Protein AF-A0A2S9GLX6-F1 (afdb_monomer_lite)

Structure (mmCIF, N/CA/C/O backbone):
data_AF-A0A2S9GLX6-F1
#
_entry.id   AF-A0A2S9GLX6-F1
#
loop_
_atom_site.group_PDB
_atom_site.id
_atom_site.type_symbol
_atom_site.label_atom_id
_atom_site.label_alt_id
_atom_site.label_comp_id
_atom_site.label_asym_id
_atom_site.label_entity_id
_atom_site.label_seq_id
_atom_site.pdbx_PDB_ins_code
_atom_site.Cartn_x
_atom_site.Cartn_y
_atom_site.Cartn_z
_atom_site.occupancy
_atom_site.B_iso_or_equiv
_atom_site.auth_seq_id
_atom_site.auth_comp_id
_atom_site.auth_asym_id
_atom_site.auth_atom_id
_atom_site.pdbx_PDB_model_num
ATOM 1 N N . ALA A 1 1 ? 38.148 -3.858 -42.826 1.00 63.47 1 ALA A N 1
ATOM 2 C CA . ALA A 1 1 ? 36.676 -3.726 -42.759 1.00 63.47 1 ALA A CA 1
ATOM 3 C C . ALA A 1 1 ? 36.069 -4.602 -41.655 1.00 63.47 1 ALA A C 1
ATOM 5 O O . ALA A 1 1 ? 35.312 -4.083 -40.847 1.00 63.47 1 ALA A O 1
ATOM 6 N N . GLU A 1 2 ? 36.444 -5.884 -41.545 1.00 67.19 2 GLU A N 1
ATOM 7 C CA . GLU A 1 2 ? 35.880 -6.817 -40.545 1.00 67.19 2 GLU A CA 1
ATOM 8 C C . GLU A 1 2 ? 36.094 -6.425 -39.071 1.00 67.19 2 GLU A C 1
ATOM 10 O O . GLU A 1 2 ? 35.187 -6.609 -38.265 1.00 67.19 2 GLU A O 1
ATOM 15 N N . GLN A 1 3 ? 37.244 -5.843 -38.698 1.00 66.06 3 GLN A N 1
ATOM 16 C CA . GLN A 1 3 ? 37.479 -5.400 -37.309 1.00 66.06 3 GLN A CA 1
ATOM 17 C C . GLN A 1 3 ? 36.542 -4.260 -36.875 1.00 66.06 3 GLN A C 1
ATOM 19 O O . GLN A 1 3 ? 36.102 -4.236 -35.728 1.00 66.06 3 GLN A O 1
ATOM 24 N N . VAL A 1 4 ? 36.192 -3.348 -37.788 1.00 67.81 4 VAL A N 1
ATOM 25 C CA . VAL A 1 4 ? 35.270 -2.231 -37.508 1.00 67.81 4 VAL A CA 1
ATOM 26 C C . VAL A 1 4 ? 33.835 -2.747 -37.371 1.00 67.81 4 VAL A C 1
ATOM 28 O O . VAL A 1 4 ? 33.139 -2.387 -36.425 1.00 67.81 4 VAL A O 1
ATOM 31 N N . LEU A 1 5 ? 33.426 -3.667 -38.252 1.00 66.12 5 LEU A N 1
ATOM 32 C CA . LEU A 1 5 ? 32.135 -4.363 -38.176 1.00 66.12 5 LEU A CA 1
ATOM 33 C C . LEU A 1 5 ? 31.977 -5.152 -36.866 1.00 66.12 5 LEU A C 1
ATOM 35 O O . LEU A 1 5 ? 30.944 -5.036 -36.208 1.00 66.12 5 LEU A O 1
ATOM 39 N N . ARG A 1 6 ? 33.014 -5.885 -36.434 1.00 66.19 6 ARG A N 1
ATOM 40 C CA . ARG A 1 6 ? 33.024 -6.571 -35.128 1.00 66.19 6 ARG A CA 1
ATOM 41 C C . ARG A 1 6 ? 32.929 -5.603 -33.949 1.00 66.19 6 ARG A C 1
ATOM 43 O O . ARG A 1 6 ? 32.213 -5.888 -32.994 1.00 66.19 6 ARG A O 1
ATOM 50 N N . GLY A 1 7 ? 33.623 -4.465 -34.012 1.00 73.44 7 GLY A N 1
ATOM 51 C CA . GLY A 1 7 ? 33.563 -3.436 -32.971 1.00 73.44 7 GLY A CA 1
ATOM 52 C C . GLY A 1 7 ? 32.162 -2.839 -32.813 1.00 73.44 7 GLY A C 1
ATOM 53 O O . GLY A 1 7 ? 31.665 -2.740 -31.694 1.00 73.44 7 GLY A O 1
ATOM 54 N N . HIS A 1 8 ? 31.496 -2.512 -33.924 1.00 72.31 8 HIS A N 1
ATOM 55 C CA . HIS A 1 8 ? 30.124 -1.990 -33.921 1.00 72.31 8 HIS A CA 1
ATOM 56 C C . HIS A 1 8 ? 29.113 -3.015 -33.392 1.00 72.31 8 HIS A C 1
ATOM 58 O O . HIS A 1 8 ? 28.242 -2.658 -32.603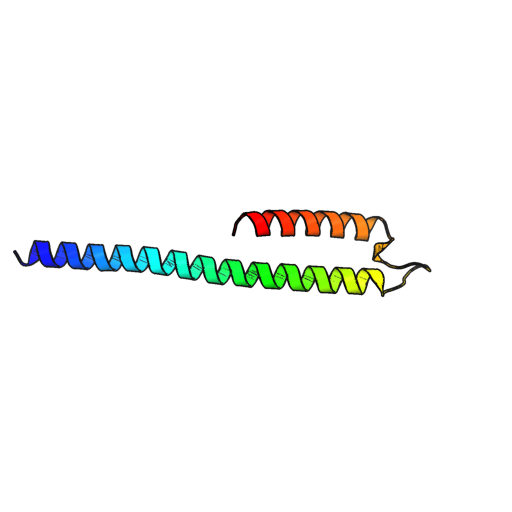 1.00 72.31 8 HIS A O 1
ATOM 64 N N . PHE A 1 9 ? 29.260 -4.288 -33.769 1.00 70.50 9 PHE A N 1
ATOM 65 C CA . PHE A 1 9 ? 28.411 -5.366 -33.259 1.00 70.50 9 PHE A CA 1
ATOM 66 C C . PHE A 1 9 ? 28.528 -5.506 -31.733 1.00 70.50 9 PHE A C 1
ATOM 68 O O . PHE A 1 9 ? 27.523 -5.555 -31.030 1.00 70.50 9 PHE A O 1
ATOM 75 N N . HIS A 1 10 ? 29.751 -5.466 -31.199 1.00 72.75 10 HIS A N 1
ATOM 76 C CA . HIS A 1 10 ? 29.984 -5.614 -29.762 1.00 72.75 10 HIS A CA 1
ATOM 77 C C . HIS A 1 10 ? 29.558 -4.380 -28.943 1.00 72.75 10 HIS A C 1
ATOM 79 O O . HIS A 1 10 ? 29.136 -4.498 -27.792 1.00 72.75 10 HIS A O 1
ATOM 85 N N . VAL A 1 11 ? 29.638 -3.180 -29.529 1.00 75.31 11 VAL A N 1
ATOM 86 C CA . VAL A 1 11 ? 29.030 -1.968 -28.954 1.00 75.31 11 VAL A CA 1
ATOM 87 C C . VAL A 1 11 ? 27.507 -2.106 -28.909 1.00 75.31 11 VAL A C 1
ATOM 89 O O . VAL A 1 11 ? 26.925 -1.812 -27.869 1.00 75.31 11 VAL A O 1
ATOM 92 N N . GLY A 1 12 ? 26.888 -2.635 -29.969 1.00 75.44 12 GLY A N 1
ATOM 93 C CA . GLY A 1 12 ? 25.456 -2.928 -30.018 1.00 75.44 12 GLY A CA 1
ATOM 94 C C . GLY A 1 12 ? 25.010 -3.902 -28.928 1.00 75.44 12 GLY A C 1
ATOM 95 O O . GLY A 1 12 ? 24.066 -3.596 -28.210 1.00 75.44 12 GLY A O 1
ATOM 96 N N . GLU A 1 13 ? 25.722 -5.015 -28.724 1.00 77.44 13 GLU A N 1
ATOM 97 C CA . GLU A 1 13 ? 25.397 -5.981 -27.659 1.00 77.44 13 GLU A CA 1
ATOM 98 C C . GLU A 1 13 ? 25.526 -5.388 -26.252 1.00 77.44 13 GLU A C 1
ATOM 100 O O . GLU A 1 13 ? 24.671 -5.623 -25.399 1.00 77.44 13 GLU A O 1
ATOM 105 N N . ARG A 1 14 ? 26.560 -4.577 -25.997 1.00 78.00 14 ARG A N 1
ATOM 106 C CA . ARG A 1 14 ? 26.720 -3.913 -24.692 1.00 78.00 14 ARG A CA 1
ATOM 107 C C . ARG A 1 14 ? 25.677 -2.824 -24.461 1.00 78.00 14 ARG A C 1
ATOM 109 O O . ARG A 1 14 ? 25.200 -2.681 -23.339 1.00 78.00 14 ARG A O 1
ATOM 116 N N . GLN A 1 15 ? 25.315 -2.072 -25.499 1.00 77.12 15 GLN A N 1
ATOM 117 C CA . GLN A 1 15 ? 24.273 -1.049 -25.415 1.00 77.12 15 GLN A CA 1
ATOM 118 C C . GLN A 1 15 ? 22.888 -1.675 -25.222 1.00 77.12 15 GLN A C 1
ATOM 120 O O . GLN A 1 15 ? 22.169 -1.260 -24.318 1.00 77.12 15 GLN A O 1
ATOM 125 N N . PHE A 1 16 ? 22.541 -2.716 -25.985 1.00 78.75 16 PHE A N 1
ATOM 126 C CA . PHE A 1 16 ? 21.282 -3.447 -25.809 1.00 78.75 16 PHE A CA 1
ATOM 127 C C . PHE A 1 16 ? 21.208 -4.136 -24.449 1.00 78.75 16 PHE A C 1
ATOM 129 O O . PHE A 1 16 ? 20.185 -4.045 -23.782 1.00 78.75 16 PHE A O 1
ATOM 136 N N . GLY A 1 17 ? 22.296 -4.775 -24.012 1.00 82.75 17 GLY A N 1
ATOM 137 C CA . GLY A 1 17 ? 22.370 -5.388 -22.689 1.00 82.75 17 GLY A CA 1
ATOM 138 C C . GLY A 1 17 ? 22.174 -4.370 -21.566 1.00 82.75 17 GLY A C 1
ATOM 139 O O . GLY A 1 17 ? 21.460 -4.658 -20.616 1.00 82.75 17 GLY A O 1
ATOM 140 N N . GLY A 1 18 ? 22.748 -3.168 -21.686 1.00 82.19 18 GLY A N 1
ATOM 141 C CA . GLY A 1 18 ? 22.541 -2.083 -20.723 1.00 82.19 18 GLY A CA 1
ATOM 142 C C . GLY A 1 18 ? 21.090 -1.600 -20.666 1.00 82.19 18 GLY A C 1
ATOM 143 O O . GLY A 1 18 ? 20.538 -1.485 -19.577 1.00 82.19 18 GLY A O 1
ATOM 144 N N . VAL A 1 19 ? 20.461 -1.376 -21.824 1.00 82.31 19 VAL A N 1
ATOM 145 C CA . VAL A 1 19 ? 19.050 -0.956 -21.910 1.00 82.31 19 VAL A CA 1
ATOM 146 C C . VAL A 1 19 ? 18.124 -2.030 -21.340 1.00 82.31 19 VAL A C 1
ATOM 148 O O . VAL A 1 19 ? 17.325 -1.738 -20.461 1.00 82.31 19 VAL A O 1
ATOM 151 N N . LEU A 1 20 ? 18.283 -3.285 -21.766 1.00 81.31 20 LEU A N 1
ATOM 152 C CA . LEU A 1 20 ? 17.477 -4.405 -21.270 1.00 81.31 20 LEU A CA 1
ATOM 153 C C . 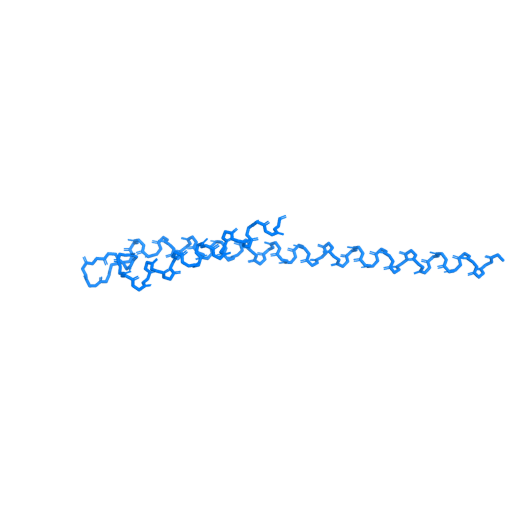LEU A 1 20 ? 17.619 -4.603 -19.759 1.00 81.31 20 LEU A C 1
ATOM 155 O O . LEU A 1 20 ? 16.667 -5.025 -19.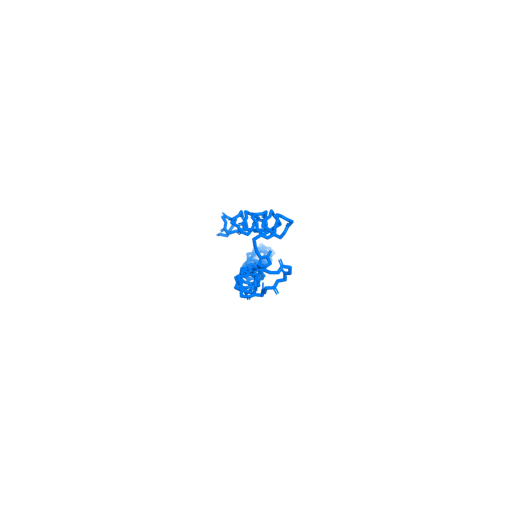109 1.00 81.31 20 LEU A O 1
ATOM 159 N N . ARG A 1 21 ? 18.794 -4.299 -19.195 1.00 81.25 21 ARG A N 1
ATOM 160 C CA . ARG A 1 21 ? 19.016 -4.405 -17.752 1.00 81.25 21 ARG A CA 1
ATOM 161 C C . ARG A 1 21 ? 18.286 -3.314 -16.977 1.00 81.25 21 ARG A C 1
ATOM 163 O O . ARG A 1 21 ? 17.660 -3.631 -15.980 1.00 81.25 21 ARG A O 1
ATOM 170 N N . VAL A 1 22 ? 18.292 -2.075 -17.473 1.00 83.12 22 VAL A N 1
ATOM 171 C CA . VAL A 1 22 ? 17.509 -0.982 -16.871 1.00 83.12 22 VAL A CA 1
ATOM 172 C C . VAL A 1 22 ? 16.011 -1.290 -16.924 1.00 83.12 22 VAL A C 1
ATOM 174 O O . VAL A 1 22 ? 15.327 -1.123 -15.923 1.00 83.12 22 VAL A O 1
ATOM 177 N N . GLU A 1 23 ? 15.503 -1.798 -18.049 1.00 80.31 23 GLU A N 1
ATOM 178 C CA . GLU A 1 23 ? 14.090 -2.189 -18.171 1.00 80.31 23 GLU A CA 1
ATOM 179 C C . GLU A 1 23 ? 13.711 -3.316 -17.194 1.00 80.31 23 GLU A C 1
ATOM 181 O O . GLU A 1 23 ? 12.658 -3.264 -16.562 1.00 80.31 23 GLU A O 1
ATOM 186 N N . ALA A 1 24 ? 14.577 -4.322 -17.023 1.00 82.12 24 ALA A N 1
ATOM 187 C CA . ALA A 1 24 ? 14.360 -5.388 -16.045 1.00 82.12 24 ALA A CA 1
ATOM 188 C C . ALA A 1 24 ? 14.352 -4.862 -14.597 1.00 82.12 24 ALA A C 1
ATOM 190 O O . ALA A 1 24 ? 13.446 -5.207 -13.836 1.00 82.12 24 ALA A O 1
ATOM 191 N N . ASP A 1 25 ? 15.304 -3.991 -14.242 1.00 85.75 25 ASP A N 1
ATOM 192 C CA . ASP A 1 25 ? 15.389 -3.377 -12.911 1.0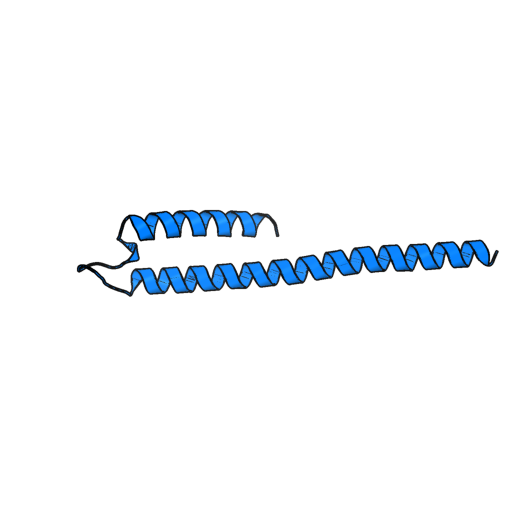0 85.75 25 ASP A CA 1
ATOM 193 C C . ASP A 1 25 ? 14.137 -2.524 -12.612 1.00 85.75 25 ASP A C 1
ATOM 195 O O . ASP A 1 25 ? 13.606 -2.555 -11.500 1.00 85.75 25 ASP A O 1
ATOM 199 N N . LEU A 1 26 ? 13.616 -1.799 -13.612 1.00 83.88 26 LEU A N 1
ATOM 200 C CA . LEU A 1 26 ? 12.386 -1.007 -13.491 1.00 83.88 26 LEU A CA 1
ATOM 201 C C . LEU A 1 26 ? 11.152 -1.881 -13.234 1.00 83.88 26 LEU A C 1
ATOM 203 O O . LEU A 1 26 ? 10.317 -1.531 -12.400 1.00 83.88 26 LEU A O 1
ATOM 207 N N . VAL A 1 27 ? 11.035 -3.022 -13.918 1.00 85.88 27 VAL A N 1
ATOM 208 C CA . VAL A 1 27 ? 9.913 -3.956 -13.725 1.00 85.88 27 VAL A CA 1
ATOM 209 C C . VAL A 1 27 ? 9.952 -4.591 -12.335 1.00 85.88 27 VAL A C 1
ATOM 211 O O . VAL A 1 27 ? 8.914 -4.684 -11.676 1.00 85.88 27 VAL A O 1
ATOM 214 N N . GLU A 1 28 ? 11.130 -5.003 -11.864 1.00 87.75 28 GLU A N 1
ATOM 215 C CA . GLU A 1 28 ? 11.290 -5.563 -10.518 1.00 87.75 28 GLU A CA 1
ATOM 216 C C . GLU A 1 28 ? 10.956 -4.522 -9.439 1.00 87.75 28 GLU A C 1
ATOM 218 O O . GLU A 1 28 ? 10.217 -4.809 -8.493 1.00 87.75 28 GLU A O 1
ATOM 223 N N . PHE A 1 29 ? 11.419 -3.284 -9.626 1.00 85.75 29 PHE A N 1
ATOM 224 C CA . PHE A 1 29 ? 11.124 -2.173 -8.727 1.00 85.75 29 PHE A CA 1
ATOM 225 C C . PHE A 1 29 ? 9.625 -1.839 -8.673 1.00 85.75 29 PHE A C 1
ATOM 227 O O . PHE A 1 29 ? 9.061 -1.701 -7.584 1.00 85.75 29 PHE A O 1
ATOM 234 N N . ALA A 1 30 ? 8.955 -1.766 -9.827 1.00 86.31 30 ALA A N 1
ATOM 235 C CA . ALA A 1 30 ? 7.518 -1.503 -9.900 1.00 86.31 30 ALA A CA 1
ATOM 236 C C . ALA A 1 30 ? 6.696 -2.592 -9.188 1.00 86.31 30 ALA A C 1
ATOM 238 O O . ALA A 1 30 ? 5.776 -2.282 -8.429 1.00 86.31 30 ALA A O 1
ATOM 239 N N . ALA A 1 31 ? 7.058 -3.867 -9.367 1.00 87.25 31 ALA A N 1
ATOM 240 C CA . ALA A 1 31 ? 6.389 -4.978 -8.694 1.00 87.25 31 ALA A CA 1
ATOM 241 C C . ALA A 1 31 ? 6.569 -4.927 -7.168 1.00 87.25 31 ALA A C 1
ATOM 243 O O . ALA A 1 31 ? 5.604 -5.108 -6.423 1.00 87.25 31 ALA A O 1
ATOM 244 N N . ALA A 1 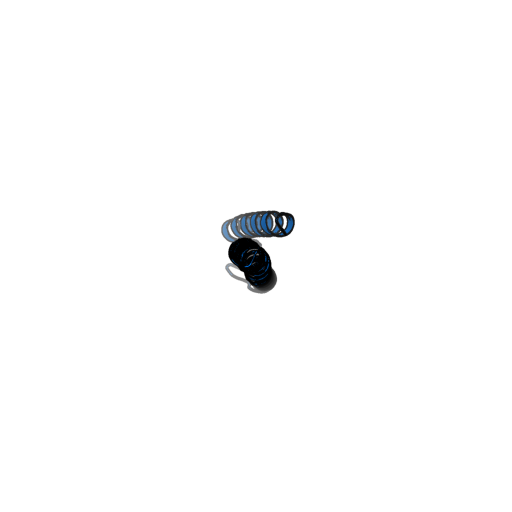32 ? 7.782 -4.636 -6.689 1.00 86.81 32 ALA A N 1
ATOM 245 C CA . ALA A 1 32 ? 8.039 -4.464 -5.262 1.00 86.81 32 ALA A CA 1
ATOM 246 C C . ALA A 1 32 ? 7.172 -3.337 -4.668 1.00 86.81 32 ALA A C 1
ATOM 248 O O . ALA A 1 32 ? 6.577 -3.501 -3.600 1.00 86.81 32 ALA A O 1
ATOM 249 N N . PHE A 1 33 ? 7.030 -2.221 -5.384 1.00 87.19 33 PHE A N 1
ATOM 250 C CA . PHE A 1 33 ? 6.223 -1.093 -4.934 1.00 87.19 33 PHE A CA 1
ATOM 251 C C . PHE A 1 33 ? 4.720 -1.404 -4.841 1.00 87.19 33 PHE A C 1
ATOM 253 O O . PHE A 1 33 ? 4.086 -1.072 -3.836 1.00 87.19 33 PHE A O 1
ATOM 260 N N . GLU A 1 34 ? 4.162 -2.080 -5.846 1.00 88.56 34 GLU A N 1
ATOM 261 C CA . GLU A 1 34 ? 2.770 -2.555 -5.832 1.00 88.56 34 GLU A CA 1
ATOM 262 C C . GLU A 1 34 ? 2.493 -3.434 -4.602 1.00 88.56 34 GLU A C 1
ATOM 264 O O . GLU A 1 34 ? 1.505 -3.236 -3.891 1.00 88.56 34 GLU A O 1
ATOM 269 N N . THR A 1 35 ? 3.407 -4.358 -4.274 1.00 89.19 35 THR A N 1
ATOM 270 C CA . THR A 1 35 ? 3.233 -5.217 -3.090 1.00 89.19 35 THR A CA 1
ATOM 271 C C . THR A 1 35 ? 3.258 -4.435 -1.777 1.00 89.19 35 THR A C 1
ATOM 273 O O . THR A 1 35 ? 2.480 -4.738 -0.871 1.00 89.19 35 THR A O 1
ATOM 276 N N . LEU A 1 36 ? 4.096 -3.397 -1.676 1.00 89.12 36 LEU A N 1
ATOM 277 C CA . LEU A 1 36 ? 4.166 -2.533 -0.496 1.00 89.12 36 LEU A CA 1
ATOM 278 C C . LEU A 1 36 ? 2.865 -1.740 -0.316 1.00 89.12 36 LEU A C 1
ATOM 280 O O . LEU A 1 36 ? 2.357 -1.639 0.802 1.00 89.12 36 LEU A O 1
ATOM 284 N N . HIS A 1 37 ? 2.290 -1.239 -1.412 1.00 88.75 37 HIS A N 1
ATOM 285 C CA . HIS A 1 37 ? 0.993 -0.563 -1.395 1.00 88.75 37 HIS A CA 1
ATOM 286 C C . HIS A 1 37 ? -0.138 -1.487 -0.949 1.00 88.75 37 HIS A C 1
ATOM 288 O O . HIS A 1 37 ? -0.877 -1.141 -0.029 1.00 88.75 37 HIS A O 1
ATOM 294 N N . SER A 1 38 ? -0.227 -2.680 -1.541 1.00 92.31 38 SER A N 1
ATOM 295 C CA . SER A 1 38 ? -1.245 -3.664 -1.165 1.00 92.31 38 SER A CA 1
ATOM 296 C C . SER A 1 38 ? -1.148 -4.028 0.319 1.00 92.31 38 SER A C 1
ATOM 298 O O . SER A 1 38 ? -2.157 -4.056 1.019 1.00 92.31 38 SER A O 1
ATOM 300 N N . ALA A 1 39 ? 0.067 -4.250 0.829 1.00 92.19 39 ALA A N 1
ATOM 301 C CA . ALA A 1 39 ? 0.277 -4.570 2.237 1.00 92.19 39 ALA A CA 1
ATOM 302 C C . ALA A 1 39 ? -0.119 -3.411 3.170 1.00 92.19 39 ALA A C 1
ATOM 304 O O . ALA A 1 39 ? -0.662 -3.643 4.256 1.00 92.19 39 ALA A O 1
ATOM 305 N N . LEU A 1 40 ? 0.139 -2.161 2.768 1.00 92.12 40 LEU A N 1
ATOM 306 C CA . LEU A 1 40 ? -0.267 -0.986 3.536 1.00 92.12 40 LEU A CA 1
ATOM 307 C C . LEU A 1 40 ? -1.795 -0.845 3.579 1.00 92.12 40 LEU A C 1
ATOM 309 O O . LEU A 1 40 ? -2.341 -0.580 4.651 1.00 92.12 40 LEU A O 1
ATOM 313 N N . ASP A 1 41 ? -2.482 -1.072 2.460 1.00 93.25 41 ASP A N 1
ATOM 314 C CA . ASP A 1 41 ? -3.946 -1.028 2.385 1.00 93.25 41 ASP A CA 1
ATOM 315 C C . ASP A 1 41 ? -4.594 -2.102 3.268 1.00 93.25 41 ASP A C 1
ATOM 317 O O . ASP A 1 41 ? -5.475 -1.792 4.081 1.00 93.25 41 ASP A O 1
ATOM 321 N N . ASP A 1 42 ? -4.090 -3.336 3.208 1.00 95.19 42 ASP A N 1
ATOM 322 C CA . ASP A 1 42 ? -4.525 -4.430 4.082 1.00 95.19 42 ASP A CA 1
ATOM 323 C C . ASP A 1 42 ? -4.304 -4.081 5.561 1.00 95.19 42 ASP A C 1
ATOM 325 O O . ASP A 1 42 ? -5.170 -4.295 6.418 1.00 95.19 42 ASP A O 1
ATOM 329 N N . THR A 1 43 ? -3.159 -3.471 5.873 1.00 93.69 43 THR A N 1
ATOM 330 C CA . THR A 1 43 ? -2.827 -3.039 7.235 1.00 93.69 43 THR A CA 1
ATOM 331 C C . THR A 1 43 ? -3.760 -1.927 7.713 1.00 93.69 43 THR A C 1
ATOM 333 O O . THR A 1 43 ? -4.212 -1.953 8.861 1.00 93.69 43 THR A O 1
ATOM 336 N N . LEU A 1 44 ? -4.089 -0.958 6.856 1.00 92.75 44 LEU A N 1
ATOM 337 C CA . LEU A 1 44 ? -5.039 0.108 7.168 1.00 92.75 44 LEU A CA 1
ATOM 338 C C . LEU A 1 44 ? -6.436 -0.454 7.428 1.00 92.75 44 LEU A C 1
ATOM 340 O O . LEU A 1 44 ? -7.109 -0.004 8.362 1.00 92.75 44 LEU A O 1
ATOM 344 N N . GLN A 1 45 ? -6.867 -1.436 6.638 1.00 94.12 45 GLN A N 1
ATOM 345 C CA . GLN A 1 45 ? -8.145 -2.105 6.840 1.00 94.12 45 GLN A CA 1
ATOM 346 C C . GLN A 1 45 ? -8.166 -2.850 8.178 1.00 94.12 45 GLN A C 1
ATOM 348 O O . GLN A 1 45 ? -9.034 -2.596 9.018 1.00 94.12 45 GLN A O 1
ATOM 353 N N . TYR A 1 46 ? -7.146 -3.668 8.444 1.00 93.69 46 TYR A N 1
ATOM 354 C CA . TYR A 1 46 ? -7.002 -4.366 9.718 1.00 93.69 46 TYR A CA 1
ATOM 355 C C . TYR A 1 46 ? -6.971 -3.392 10.904 1.00 93.69 46 TYR A C 1
ATOM 357 O O . TYR A 1 46 ? -7.616 -3.625 11.930 1.00 93.69 46 TYR A O 1
ATOM 365 N N . ALA A 1 47 ? -6.281 -2.257 10.767 1.00 92.25 47 ALA A N 1
ATOM 366 C CA . ALA A 1 47 ? -6.178 -1.260 11.823 1.00 92.25 47 ALA A CA 1
ATOM 367 C C . ALA A 1 47 ? -7.517 -0.586 12.165 1.00 92.25 47 ALA A C 1
ATOM 369 O O . ALA A 1 47 ? -7.734 -0.186 13.317 1.00 92.25 47 ALA A O 1
ATOM 370 N N . LYS A 1 48 ? -8.418 -0.464 11.185 1.00 90.56 48 LYS A N 1
ATOM 371 C CA . LYS A 1 48 ? -9.775 0.072 11.372 1.00 90.56 48 LYS A CA 1
ATOM 372 C C . LYS A 1 48 ? -10.708 -0.950 12.019 1.00 90.56 48 LYS A C 1
ATOM 374 O O . LYS A 1 48 ? -11.507 -0.586 12.881 1.00 90.56 48 LYS A O 1
ATOM 379 N N . GLU A 1 49 ? -10.607 -2.214 11.624 1.00 92.75 49 GLU A N 1
ATOM 380 C CA . GLU A 1 49 ? -11.516 -3.273 12.073 1.00 92.75 49 GLU A CA 1
ATOM 381 C C . GLU A 1 49 ? -11.135 -3.843 13.443 1.00 92.75 49 GLU A C 1
ATOM 383 O O . GLU A 1 49 ? -11.993 -4.091 14.299 1.00 92.75 49 GLU A O 1
ATOM 388 N N . ARG A 1 50 ? -9.835 -4.025 13.696 1.00 93.19 50 ARG A N 1
ATOM 389 C CA . ARG A 1 50 ? -9.338 -4.627 14.931 1.00 93.19 50 ARG A CA 1
ATOM 390 C C . ARG A 1 50 ? -9.505 -3.662 16.101 1.00 93.19 50 ARG A C 1
ATOM 392 O O . ARG A 1 50 ? -8.916 -2.586 16.127 1.00 93.19 50 ARG A O 1
ATOM 399 N N . LYS A 1 51 ? -10.242 -4.085 17.134 1.00 91.44 51 LYS A N 1
ATOM 400 C CA . LYS A 1 51 ? -10.450 -3.299 18.366 1.00 91.44 51 LYS A CA 1
ATOM 401 C C . LYS A 1 51 ? -9.628 -3.811 19.545 1.00 91.44 51 LYS A C 1
ATOM 403 O O . LYS A 1 51 ? -9.855 -4.927 19.999 1.00 91.44 51 LYS A O 1
ATOM 408 N N . ALA A 1 52 ? -8.733 -2.999 20.095 1.00 88.31 52 ALA A N 1
ATOM 409 C CA . ALA A 1 52 ? -8.031 -3.283 21.349 1.00 88.31 52 ALA A CA 1
ATOM 410 C C . ALA A 1 52 ? -8.223 -2.114 22.321 1.00 88.31 52 ALA A C 1
ATOM 412 O O . ALA A 1 52 ? -8.393 -0.974 21.897 1.00 88.31 52 ALA A O 1
ATOM 413 N N . PHE A 1 53 ? -8.231 -2.388 23.629 1.00 87.31 53 PHE A N 1
ATOM 414 C CA . PHE A 1 53 ? -8.447 -1.350 24.651 1.00 87.31 53 PHE A CA 1
ATOM 415 C C . PHE A 1 53 ? -9.736 -0.531 24.422 1.00 87.31 53 PHE A C 1
ATOM 417 O O . PHE A 1 53 ? -9.762 0.683 24.600 1.00 87.31 53 PHE A O 1
ATOM 424 N N . GLY A 1 54 ? -10.802 -1.198 23.963 1.00 88.62 54 GLY A N 1
ATOM 425 C CA . GLY A 1 54 ? -12.120 -0.591 23.741 1.00 88.62 54 GLY A CA 1
ATOM 426 C C . GLY A 1 54 ? -12.270 0.258 22.471 1.00 88.62 54 GLY A C 1
ATOM 427 O O . GLY A 1 54 ? -13.363 0.759 22.222 1.00 88.62 54 GLY A O 1
ATOM 428 N N . ARG A 1 55 ? -11.228 0.405 21.639 1.00 88.31 55 ARG A N 1
ATOM 429 C CA . ARG A 1 55 ? -11.251 1.235 20.417 1.00 88.31 55 ARG A CA 1
ATOM 430 C C . ARG A 1 55 ? -10.503 0.581 19.245 1.00 88.31 55 ARG A C 1
ATOM 432 O O . ARG A 1 55 ? -9.714 -0.333 19.474 1.00 88.31 55 ARG A O 1
ATOM 439 N N . PRO A 1 56 ? -10.729 1.008 17.989 1.00 90.38 56 PRO A N 1
ATOM 440 C CA . PRO A 1 56 ? -9.935 0.547 16.848 1.00 90.38 56 PRO A CA 1
ATOM 441 C C . PRO A 1 56 ? -8.440 0.777 17.071 1.00 90.38 56 PRO A C 1
ATOM 443 O O . PRO A 1 56 ? -8.056 1.837 17.575 1.00 90.38 56 PRO A O 1
ATOM 446 N N . ILE A 1 57 ? -7.581 -0.164 16.686 1.00 91.75 57 ILE A N 1
ATOM 447 C CA . ILE A 1 57 ? -6.139 -0.018 16.913 1.00 91.75 57 ILE A CA 1
ATOM 448 C C . ILE A 1 57 ? -5.550 1.164 16.137 1.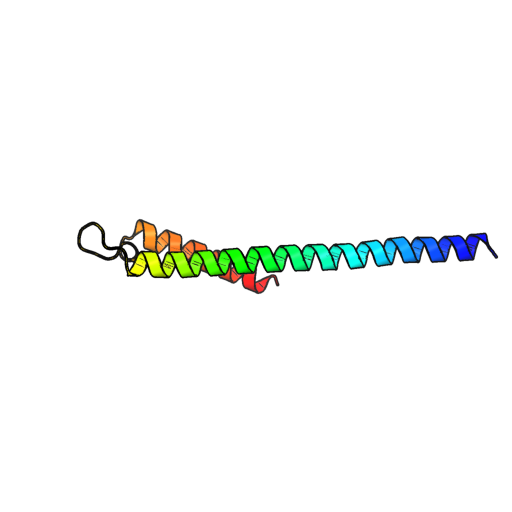00 91.75 57 ILE A C 1
ATOM 450 O O . ILE A 1 57 ? -4.675 1.840 16.664 1.00 91.75 57 ILE A O 1
ATOM 454 N N . GLY A 1 58 ? -6.106 1.504 14.971 1.00 86.56 58 GLY A N 1
ATOM 455 C CA . GLY A 1 58 ? -5.726 2.690 14.199 1.00 86.56 58 GLY A CA 1
ATOM 456 C C . GLY A 1 58 ? -6.037 4.025 14.890 1.00 86.56 58 GLY A C 1
ATOM 457 O O . GLY A 1 58 ? -5.526 5.062 14.483 1.00 86.56 58 GLY A O 1
ATOM 458 N N . SER A 1 59 ? -6.845 4.023 15.958 1.00 86.94 59 SER A N 1
ATOM 459 C CA . SER A 1 59 ? -7.083 5.216 16.788 1.00 86.94 59 SER A CA 1
ATOM 460 C C . SER A 1 59 ? -6.038 5.404 17.896 1.00 86.94 59 SER A C 1
ATOM 462 O O . SER A 1 59 ? -6.004 6.450 18.548 1.00 86.94 59 SER A O 1
ATOM 464 N N . GLN A 1 60 ? -5.182 4.403 18.124 1.00 90.00 60 GLN A N 1
ATOM 465 C CA . GLN A 1 60 ? -4.063 4.510 19.052 1.00 90.00 60 GLN A CA 1
ATOM 466 C C . GLN A 1 60 ? -2.973 5.394 18.434 1.00 90.00 60 GLN A C 1
ATOM 468 O O . GLN A 1 60 ? -2.648 5.263 17.256 1.00 90.00 60 GLN A O 1
ATOM 473 N N . GLN A 1 61 ? -2.412 6.314 19.224 1.00 86.00 61 GLN A N 1
ATOM 474 C CA . GLN A 1 61 ? -1.458 7.316 18.732 1.00 86.00 61 GLN A CA 1
ATOM 475 C C . GLN A 1 61 ? -0.223 6.682 18.075 1.00 86.00 61 GLN A C 1
ATOM 477 O O . GLN A 1 61 ? 0.193 7.150 17.021 1.00 86.00 61 GLN A O 1
ATOM 482 N N . ASN A 1 62 ? 0.317 5.612 18.670 1.00 87.75 62 ASN A N 1
ATOM 483 C CA . ASN A 1 62 ? 1.470 4.872 18.151 1.00 87.75 62 ASN A CA 1
ATOM 484 C C . ASN A 1 62 ? 1.221 4.336 16.732 1.00 87.75 62 ASN A C 1
ATOM 486 O O . ASN A 1 62 ? 1.975 4.637 15.814 1.00 87.75 62 ASN A O 1
ATOM 490 N N . SER A 1 63 ? 0.127 3.600 16.538 1.00 87.88 63 SER A N 1
ATOM 491 C CA . SER A 1 63 ? -0.246 3.009 15.259 1.00 87.88 63 SER A CA 1
ATOM 492 C C . SER A 1 63 ? -0.607 4.083 14.242 1.00 87.88 63 SER A C 1
ATOM 494 O O . SER A 1 63 ? -0.212 3.978 13.090 1.00 87.88 63 SER A O 1
ATOM 496 N N . ARG A 1 64 ? -1.307 5.148 14.651 1.00 89.75 64 ARG A N 1
ATOM 497 C CA . ARG A 1 64 ? -1.681 6.241 13.744 1.00 89.75 64 ARG A CA 1
ATOM 498 C C . ARG A 1 64 ? -0.468 7.001 13.209 1.00 89.75 64 ARG A C 1
ATOM 500 O O . ARG A 1 64 ? -0.475 7.376 12.044 1.00 89.75 64 ARG A O 1
ATOM 507 N N . PHE A 1 65 ? 0.539 7.246 14.048 1.00 92.75 65 PHE A N 1
ATOM 508 C CA . PHE A 1 65 ? 1.751 7.950 13.627 1.00 92.75 65 PHE A CA 1
ATOM 509 C C . PHE A 1 65 ? 2.569 7.095 12.654 1.00 92.75 65 PHE A C 1
ATOM 511 O O . PHE A 1 65 ? 2.910 7.567 11.577 1.00 92.75 65 PHE A O 1
ATOM 518 N N . LEU A 1 66 ? 2.763 5.812 12.981 1.00 92.19 66 LEU A N 1
ATOM 519 C CA . LEU A 1 66 ? 3.473 4.871 12.115 1.00 92.19 66 LEU A CA 1
ATOM 520 C C . LEU A 1 66 ? 2.775 4.687 10.757 1.00 92.19 66 LEU A C 1
ATOM 522 O O . LEU A 1 66 ? 3.422 4.708 9.719 1.00 92.19 66 LEU A O 1
ATOM 526 N N . LEU A 1 67 ? 1.444 4.555 10.741 1.00 92.06 67 LEU A N 1
ATOM 527 C CA . LEU A 1 67 ? 0.681 4.434 9.492 1.00 92.06 67 LEU A CA 1
ATOM 528 C C . LEU A 1 67 ? 0.758 5.706 8.633 1.00 92.06 67 LEU A C 1
ATOM 530 O O . LEU A 1 67 ? 0.757 5.612 7.409 1.00 92.06 67 LEU A O 1
ATOM 534 N N . ALA A 1 68 ? 0.829 6.887 9.253 1.00 92.31 68 ALA A N 1
ATOM 535 C CA . ALA A 1 68 ? 0.991 8.148 8.531 1.00 92.31 68 ALA A CA 1
ATOM 536 C C . ALA A 1 68 ? 2.394 8.286 7.911 1.00 92.31 68 ALA A C 1
ATOM 538 O O . ALA A 1 68 ? 2.521 8.763 6.782 1.00 92.31 68 ALA A O 1
ATOM 539 N N . GLU A 1 69 ? 3.430 7.837 8.622 1.00 92.62 69 GLU A N 1
ATOM 540 C CA . GLU A 1 69 ? 4.809 7.784 8.126 1.00 92.62 69 GLU A CA 1
ATOM 541 C C . GLU A 1 69 ? 4.919 6.830 6.931 1.00 92.62 69 GLU A C 1
ATOM 543 O O . GLU A 1 69 ? 5.286 7.262 5.840 1.00 92.62 69 GLU A O 1
ATOM 548 N N . LEU A 1 70 ? 4.440 5.589 7.083 1.00 91.75 70 LEU A N 1
ATOM 549 C CA . LEU A 1 70 ? 4.412 4.591 6.008 1.00 91.75 70 LEU A CA 1
ATOM 550 C C . LEU A 1 70 ? 3.606 5.058 4.787 1.00 91.75 70 LEU A C 1
ATOM 552 O O . LEU A 1 70 ? 4.022 4.846 3.652 1.00 91.75 70 LEU A O 1
ATOM 556 N N . SER A 1 71 ? 2.473 5.739 4.992 1.00 90.94 71 SER A N 1
ATOM 557 C CA . SER A 1 71 ? 1.697 6.326 3.891 1.00 90.94 71 SER A CA 1
ATOM 558 C C . SER A 1 71 ? 2.466 7.421 3.154 1.00 90.94 71 SER A C 1
ATOM 560 O O . SER A 1 71 ? 2.301 7.573 1.941 1.00 90.94 71 SER A O 1
ATOM 562 N N . THR A 1 72 ? 3.287 8.192 3.864 1.00 92.62 72 THR A N 1
ATOM 563 C CA . THR A 1 72 ? 4.108 9.244 3.260 1.00 92.62 72 THR A CA 1
ATOM 564 C C . THR A 1 72 ? 5.257 8.626 2.469 1.00 92.62 72 THR A C 1
ATOM 566 O O . THR A 1 72 ? 5.451 8.988 1.312 1.00 92.62 72 THR A O 1
ATOM 569 N N . GLU A 1 73 ? 5.955 7.640 3.033 1.00 89.88 73 GLU A N 1
ATOM 570 C CA . GLU A 1 73 ? 7.012 6.890 2.342 1.00 89.88 73 GLU A CA 1
ATOM 571 C C . GLU A 1 73 ? 6.487 6.190 1.084 1.00 89.88 73 GLU A C 1
ATOM 573 O O . GLU A 1 73 ? 7.050 6.355 0.004 1.00 89.88 73 GLU A O 1
ATOM 578 N N . ALA A 1 74 ? 5.350 5.496 1.179 1.00 88.81 74 ALA A N 1
ATOM 579 C CA . ALA A 1 74 ? 4.711 4.864 0.029 1.00 88.81 74 ALA A CA 1
ATOM 580 C C . ALA A 1 74 ? 4.322 5.893 -1.050 1.00 88.81 74 ALA A C 1
ATOM 582 O O . ALA A 1 74 ? 4.434 5.623 -2.245 1.00 88.81 74 ALA A O 1
ATOM 583 N N . THR A 1 75 ? 3.909 7.100 -0.657 1.00 90.31 75 THR A N 1
ATOM 584 C CA . THR A 1 75 ? 3.623 8.185 -1.609 1.00 90.31 75 THR A CA 1
ATOM 585 C C . THR A 1 75 ? 4.890 8.672 -2.308 1.00 90.31 75 THR A C 1
ATOM 587 O O . THR A 1 75 ? 4.869 8.891 -3.516 1.00 90.31 75 THR A O 1
ATOM 590 N N . VAL A 1 76 ? 6.001 8.810 -1.580 1.00 89.31 76 VAL A N 1
ATOM 591 C CA . VAL A 1 76 ? 7.294 9.203 -2.161 1.00 89.31 76 VAL A CA 1
ATOM 592 C C . VAL A 1 76 ? 7.769 8.164 -3.169 1.00 89.31 76 VAL A C 1
ATOM 594 O O . VAL A 1 76 ? 8.142 8.532 -4.279 1.00 89.31 76 VAL A O 1
ATOM 597 N N . VAL A 1 77 ? 7.696 6.875 -2.830 1.00 85.19 77 VAL A N 1
ATOM 598 C CA . VAL A 1 77 ? 8.096 5.810 -3.760 1.00 85.19 77 VAL A CA 1
ATOM 599 C C . VAL A 1 77 ? 7.190 5.796 -5.000 1.00 85.19 77 VAL A C 1
ATOM 601 O O . VAL A 1 77 ? 7.699 5.622 -6.104 1.00 85.19 77 VAL A O 1
ATOM 604 N N . ARG A 1 78 ? 5.888 6.111 -4.865 1.00 83.44 78 ARG A N 1
ATOM 605 C CA . ARG A 1 78 ? 4.974 6.279 -6.015 1.00 83.44 78 ARG A CA 1
ATOM 606 C C . ARG A 1 78 ? 5.459 7.328 -7.009 1.00 83.44 78 ARG A C 1
ATOM 608 O O . ARG A 1 78 ? 5.263 7.163 -8.200 1.00 83.44 78 ARG A O 1
ATOM 615 N N . MET A 1 79 ? 6.012 8.432 -6.510 1.00 86.12 79 MET A N 1
ATOM 616 C CA . MET A 1 79 ? 6.452 9.559 -7.338 1.00 86.12 79 MET A CA 1
ATOM 617 C C . MET A 1 79 ? 7.775 9.289 -8.067 1.00 86.12 79 MET A C 1
ATOM 619 O O . MET A 1 79 ? 8.154 10.080 -8.925 1.00 86.12 79 MET A O 1
ATOM 623 N N . MET A 1 80 ? 8.502 8.231 -7.692 1.00 80.81 80 MET A N 1
ATOM 624 C CA . MET A 1 80 ? 9.784 7.862 -8.303 1.00 80.81 80 MET A CA 1
ATOM 625 C C . MET A 1 80 ? 9.638 6.948 -9.528 1.00 80.81 80 MET A C 1
ATOM 627 O O . MET A 1 80 ? 10.611 6.795 -10.264 1.00 80.81 80 MET A O 1
ATOM 631 N N . VAL A 1 81 ? 8.457 6.352 -9.724 1.00 70.62 81 VAL A N 1
ATOM 632 C CA . VAL A 1 81 ? 8.080 5.541 -10.895 1.00 70.62 81 VAL A CA 1
ATOM 633 C C . VAL A 1 81 ? 7.323 6.413 -11.889 1.00 70.62 81 VAL A C 1
ATOM 635 O O . VAL A 1 81 ? 7.610 6.296 -13.100 1.00 70.62 81 VAL A O 1
#

Secondary structure (DSSP, 8-state):
-HHHHHHHHHHHHHHHHHHHHHHHHHHHHHHHHHHHHHHHHHHHHHHHH-EETTEEGGGSHHHHHHHHHHHHHHHHHHHH-

Radius of gyration: 23.16 Å; chains: 1; bounding box: 50×16×67 Å

Sequence (81 aa):
AEQVLRGHFHVGERQFGGVLRVEADLVEFAAAFETLHSALDDTLQYAKERKAFGRPIGSQQNSRFLLAELSTEATVVRMMV

pLDDT: mean 85.02, std 7.97, range [63.47, 95.19]

Foldseek 3Di:
DVVVVVVVVVVVVVVVVVVVVVVVVVVVLVVVLVVLVVVLVVVVVQQQPDDDPRHRNCPDPVNVVVSVVSVVVSVVSVVVD